Protein AF-A0AAW1F740-F1 (afdb_monomer)

Nearest PDB structures (foldseek):
  1rie-assembly1_A  TM=9.822E-01  e=1.560E-10  Bos taurus
  2a06-assembly1_R  TM=9.708E-01  e=9.444E-10  Bos taurus
  1bcc-assembly1_E-2  TM=9.483E-01  e=8.304E-10  Gallus gallus
  8pw5-assembly1_E  TM=9.394E-01  e=6.420E-10  Mus musculus
  6giq-assembly1_E  TM=9.678E-01  e=5.719E-09  Saccharomyces cerevisiae

Solvent-accessible surface area (backbone atoms only — not comparable to full-atom values): 4782 Å² total; per-residue (Å²): 90,80,44,85,48,97,92,38,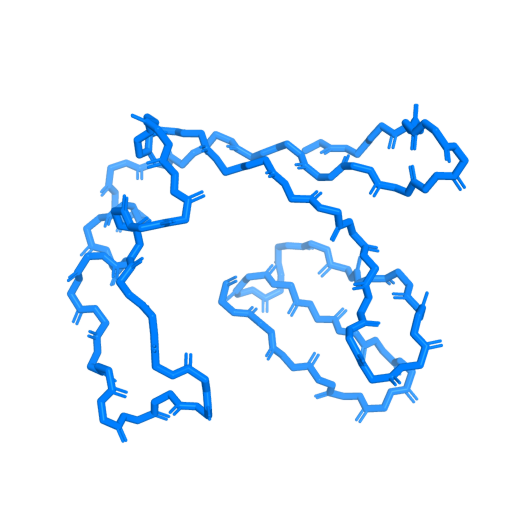49,31,35,44,43,75,47,50,74,70,52,42,55,50,55,70,65,55,64,51,90,77,42,97,75,66,70,63,53,76,83,76,34,96,46,76,53,43,51,75,46,71,38,51,41,86,86,85,55,53,67,47,45,74,80,64,79,30,30,32,29,82,91,82,69,52,75,42,108

pLDDT: mean 95.42, std 2.98, range [81.06, 98.06]

InterPro domains:
  IPR005805 Rieske iron-sulphur protein, C-terminal [PR00162] (48-59)
  IPR005805 Rieske iron-sulphur protein, C-terminal [PR00162] (67-77)
  IPR014349 Rieske iron-sulphur protein [PTHR10134] (1-75)
  IPR017941 Rieske [2Fe-2S] iron-sulphur domain [PS51296] (40-77)
  IPR036922 Rieske [2Fe-2S] iron-sulphur domain superfamily [G3DSA:2.102.10.10] (1-77)
  IPR036922 Rieske [2Fe-2S] iron-sulphur domain superfamily [SSF50022] (2-74)

Radius of gyration: 12.58 Å; Cα contacts (8 Å, |Δi|>4): 99; chains: 1; bounding box: 27×28×26 Å

Organism: Zoarces viviparus (NCBI:txid48416)

Foldseek 3Di:
DWDQDPNFIKDKAFDDPVRLVPQQPDDQVPDPDRDRVVVQDPDSRIHIDTQADPPHGAGWDQPPVGTFRPPPTDDDD

Structure (mmCIF, N/CA/C/O backbone):
data_AF-A0AAW1F74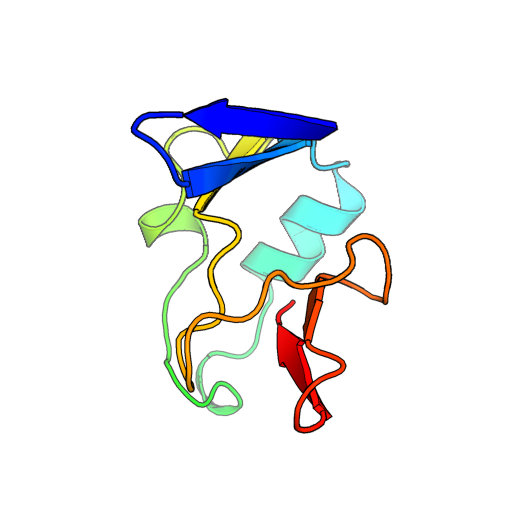0-F1
#
_entry.id   AF-A0AAW1F740-F1
#
loop_
_atom_site.group_PDB
_atom_site.id
_atom_site.type_symbol
_atom_site.label_atom_id
_atom_site.label_alt_id
_atom_site.label_comp_id
_atom_site.label_asym_id
_atom_site.label_entity_id
_atom_site.label_seq_id
_atom_site.pdbx_PDB_ins_code
_atom_site.Cartn_x
_atom_site.Cartn_y
_atom_site.Cartn_z
_atom_site.occupancy
_atom_site.B_iso_or_equiv
_atom_site.auth_seq_id
_atom_site.auth_comp_id
_atom_site.auth_asym_id
_atom_site.auth_atom_id
_atom_site.pdbx_PDB_model_num
ATOM 1 N N . MET A 1 1 ? -3.924 6.925 6.008 1.00 92.56 1 MET A N 1
ATOM 2 C CA . MET A 1 1 ? -4.822 6.798 7.181 1.00 92.56 1 MET A CA 1
ATOM 3 C C . MET A 1 1 ? -5.296 5.357 7.295 1.00 92.56 1 MET A C 1
ATOM 5 O O . MET A 1 1 ? -5.379 4.687 6.272 1.0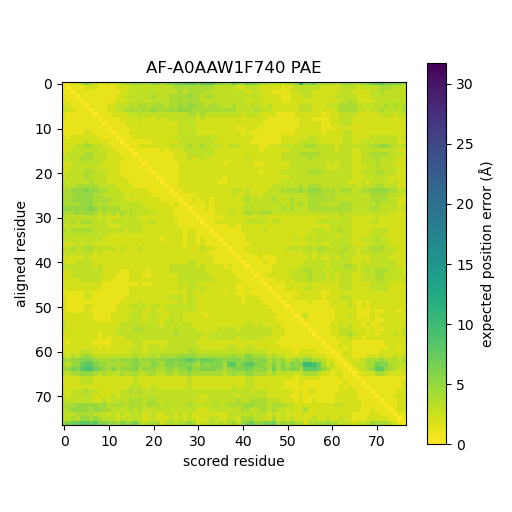0 92.56 1 MET A O 1
ATOM 9 N N . THR A 1 2 ? -5.602 4.890 8.506 1.00 95.31 2 THR A N 1
ATOM 10 C CA . THR A 1 2 ? -6.034 3.507 8.760 1.00 95.31 2 THR A CA 1
ATOM 11 C C . THR A 1 2 ? -7.415 3.490 9.401 1.00 95.31 2 THR A C 1
ATOM 13 O O . THR A 1 2 ? -7.644 4.185 10.388 1.00 95.31 2 THR A O 1
ATOM 16 N N . PHE A 1 3 ? -8.317 2.672 8.863 1.00 96.94 3 PHE A N 1
ATOM 17 C CA . PHE A 1 3 ? -9.679 2.484 9.365 1.00 96.94 3 PHE A CA 1
ATOM 18 C C . PHE A 1 3 ? -9.936 1.021 9.722 1.00 96.94 3 PHE A C 1
ATOM 20 O O . PHE A 1 3 ? -9.296 0.120 9.185 1.00 96.94 3 PHE A O 1
ATOM 27 N N . LYS A 1 4 ? -10.920 0.764 10.587 1.00 97.56 4 LYS A N 1
ATOM 28 C CA . LYS A 1 4 ? -11.468 -0.5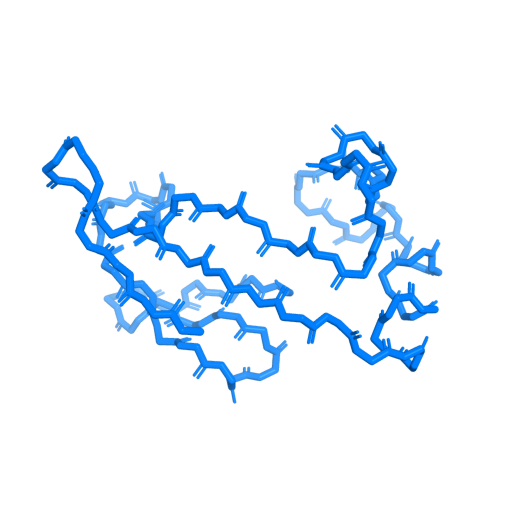84 10.780 1.00 97.56 4 LYS A CA 1
ATOM 29 C C . LYS A 1 4 ? -12.602 -0.803 9.782 1.00 97.56 4 LYS A C 1
ATOM 31 O O . LYS A 1 4 ? -13.623 -0.127 9.859 1.00 97.56 4 LYS A O 1
ATOM 36 N N . TRP A 1 5 ? -12.460 -1.781 8.894 1.00 98.06 5 TRP A N 1
ATOM 37 C CA . TRP A 1 5 ? -13.474 -2.140 7.904 1.00 98.06 5 TRP A CA 1
ATOM 38 C C . TRP A 1 5 ? -13.667 -3.654 7.871 1.00 98.06 5 TRP A C 1
ATOM 40 O O . TRP A 1 5 ? -12.714 -4.409 7.697 1.00 98.06 5 TRP A O 1
ATOM 50 N N . ARG A 1 6 ? -14.906 -4.114 8.092 1.00 97.31 6 ARG A N 1
ATOM 51 C CA . ARG A 1 6 ? -15.258 -5.551 8.117 1.00 97.31 6 ARG A CA 1
ATOM 52 C C . ARG A 1 6 ? -14.327 -6.396 9.010 1.00 97.31 6 ARG A C 1
ATOM 54 O O . ARG A 1 6 ? -13.963 -7.515 8.668 1.00 97.31 6 ARG A O 1
ATOM 61 N N . GLY A 1 7 ? -13.914 -5.834 10.150 1.00 96.81 7 GLY A N 1
ATOM 62 C CA . GLY A 1 7 ? -13.022 -6.498 11.109 1.00 96.81 7 GLY A CA 1
ATOM 63 C C . GLY A 1 7 ? -11.534 -6.510 10.733 1.00 96.81 7 GLY A C 1
ATOM 64 O O . GLY A 1 7 ? -10.746 -7.076 11.481 1.00 96.81 7 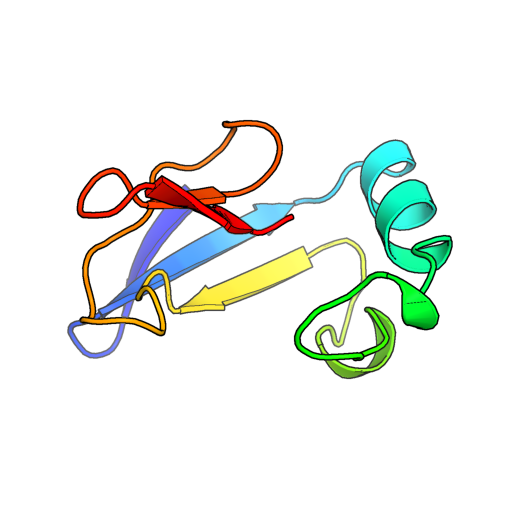GLY A O 1
ATOM 65 N N . LYS A 1 8 ? -11.136 -5.877 9.625 1.00 97.31 8 LYS A N 1
ATOM 66 C CA . LYS A 1 8 ? -9.749 -5.788 9.146 1.00 97.31 8 LYS A CA 1
ATOM 67 C C . LYS A 1 8 ? -9.295 -4.321 9.062 1.00 97.31 8 LYS A C 1
ATOM 69 O O . LYS A 1 8 ? -10.144 -3.431 8.959 1.00 97.31 8 LYS A O 1
ATOM 74 N N . PRO A 1 9 ? -7.984 -4.040 9.121 1.00 97.75 9 PRO A N 1
ATOM 75 C CA . PRO A 1 9 ? -7.464 -2.712 8.816 1.00 97.75 9 PRO A CA 1
ATOM 76 C C . PRO A 1 9 ? -7.644 -2.402 7.324 1.00 97.75 9 PRO A C 1
ATOM 78 O O . PRO A 1 9 ? -7.345 -3.228 6.465 1.00 97.75 9 PRO A O 1
ATOM 81 N N . LEU A 1 10 ? -8.122 -1.201 7.025 1.00 97.88 10 LEU A N 1
ATOM 82 C CA . LEU A 1 10 ? -8.196 -0.634 5.685 1.00 97.88 10 LEU A CA 1
ATOM 83 C C . LEU A 1 10 ? -7.252 0.561 5.630 1.00 97.88 10 LEU A C 1
ATOM 85 O O . LEU A 1 10 ? -7.437 1.532 6.370 1.00 97.88 10 LEU A O 1
ATOM 89 N N . PHE A 1 11 ? -6.243 0.484 4.775 1.00 97.00 11 PHE A N 1
ATOM 90 C CA . PHE A 1 11 ? -5.359 1.599 4.491 1.00 97.00 11 PHE A CA 1
ATOM 91 C C . PHE A 1 11 ? -5.952 2.435 3.369 1.00 97.00 11 PHE A C 1
ATOM 93 O O . PHE A 1 11 ? -6.358 1.911 2.339 1.00 97.00 11 PHE A O 1
ATOM 100 N N . VAL A 1 12 ? -6.006 3.743 3.599 1.00 96.56 12 VAL A N 1
ATOM 101 C CA . VAL A 1 12 ? -6.425 4.743 2.619 1.00 96.56 12 VAL A CA 1
ATOM 102 C C . VAL A 1 12 ? -5.307 5.765 2.515 1.00 96.56 12 VAL A C 1
ATOM 104 O O . VAL A 1 12 ? -4.990 6.445 3.503 1.00 96.56 12 VAL A O 1
ATOM 107 N N . ARG A 1 13 ? -4.694 5.860 1.338 1.00 94.81 13 ARG A N 1
ATOM 108 C CA . ARG A 1 13 ? -3.571 6.753 1.052 1.00 94.81 13 ARG A CA 1
ATOM 109 C C . ARG A 1 13 ? -3.909 7.636 -0.142 1.00 94.81 13 ARG A C 1
ATOM 111 O O . ARG A 1 13 ? -4.423 7.146 -1.142 1.00 94.81 13 ARG A O 1
ATOM 118 N N . HIS A 1 14 ? -3.637 8.931 -0.008 1.00 95.38 14 HIS A N 1
ATOM 119 C CA . HIS A 1 14 ? -3.692 9.866 -1.125 1.00 95.38 14 HIS A CA 1
ATOM 120 C C . HIS A 1 14 ? -2.290 9.966 -1.719 1.00 95.38 14 HIS A C 1
ATOM 122 O O . HIS A 1 14 ? -1.383 10.441 -1.034 1.00 95.38 14 HIS A O 1
ATOM 128 N N . HIS A 1 15 ? -2.109 9.494 -2.947 1.00 93.62 15 HIS A N 1
ATOM 129 C CA . HIS A 1 15 ? -0.830 9.582 -3.636 1.00 93.62 15 HIS A CA 1
ATOM 130 C C . HIS A 1 15 ? -0.544 11.023 -4.058 1.00 93.62 15 HIS A C 1
ATOM 132 O O . HIS A 1 15 ? -1.427 11.775 -4.480 1.00 93.62 15 HIS A O 1
ATOM 138 N N . THR A 1 16 ? 0.718 11.411 -3.942 1.00 95.31 16 THR A N 1
ATOM 139 C CA . THR A 1 16 ? 1.255 12.588 -4.629 1.00 95.31 16 THR A CA 1
ATOM 140 C C . THR A 1 16 ? 1.532 12.255 -6.096 1.00 95.31 16 THR A C 1
ATOM 142 O O . THR A 1 16 ? 1.687 11.090 -6.455 1.00 95.31 16 THR A O 1
ATOM 145 N N . GLU A 1 17 ? 1.663 13.270 -6.952 1.00 96.12 17 GLU A N 1
ATOM 146 C CA . GLU A 1 17 ? 1.990 13.063 -8.373 1.00 96.12 17 GLU A CA 1
ATOM 147 C C . GLU A 1 17 ? 3.307 12.298 -8.566 1.00 96.12 17 GLU A C 1
ATOM 149 O O . GLU A 1 17 ? 3.410 11.452 -9.449 1.00 96.12 17 GLU A O 1
ATOM 154 N N . LYS A 1 18 ? 4.294 12.544 -7.692 1.00 95.00 18 LYS A N 1
ATOM 155 C CA . LYS A 1 18 ? 5.576 11.831 -7.707 1.00 95.00 18 LYS A CA 1
ATOM 156 C C . LYS A 1 18 ? 5.411 10.342 -7.409 1.00 95.00 18 LYS A C 1
ATOM 158 O O . LYS A 1 18 ? 6.098 9.532 -8.015 1.00 95.00 18 LYS A O 1
ATOM 163 N N . GLU A 1 19 ? 4.545 9.996 -6.462 1.00 94.19 19 GLU A N 1
ATOM 164 C CA . GLU A 1 19 ? 4.297 8.599 -6.099 1.00 94.19 19 GLU A CA 1
ATOM 165 C C . GLU A 1 19 ? 3.556 7.882 -7.223 1.00 94.19 19 GLU A C 1
ATOM 167 O O . GLU A 1 19 ? 4.012 6.837 -7.652 1.00 94.19 19 GLU A O 1
ATOM 172 N N . MET A 1 20 ? 2.506 8.488 -7.788 1.00 94.94 20 MET A N 1
ATOM 173 C CA . MET A 1 20 ? 1.806 7.921 -8.951 1.00 94.94 20 MET A CA 1
ATOM 174 C C . MET A 1 20 ? 2.761 7.636 -10.116 1.00 94.94 20 MET A C 1
ATOM 176 O O . MET A 1 20 ? 2.729 6.554 -10.688 1.00 94.94 20 MET A O 1
ATOM 180 N N . ALA A 1 21 ? 3.638 8.591 -10.441 1.00 95.56 21 ALA A N 1
ATOM 181 C CA . ALA A 1 21 ? 4.609 8.415 -11.514 1.00 95.56 21 ALA A CA 1
ATOM 182 C C . ALA A 1 21 ? 5.637 7.312 -11.207 1.00 95.56 21 ALA A C 1
ATOM 184 O O . ALA A 1 21 ? 6.117 6.661 -12.130 1.00 95.56 21 ALA A O 1
ATOM 185 N N . ALA A 1 22 ? 5.983 7.101 -9.932 1.00 94.06 22 ALA A N 1
ATOM 186 C CA . ALA A 1 22 ? 6.884 6.025 -9.532 1.00 94.06 22 ALA A CA 1
ATOM 187 C C . ALA A 1 22 ? 6.221 4.649 -9.700 1.00 94.06 22 ALA A C 1
ATOM 189 O O . ALA A 1 22 ? 6.832 3.777 -10.313 1.00 94.06 22 ALA A O 1
ATOM 190 N N . GLU A 1 23 ? 4.973 4.493 -9.241 1.00 94.25 23 GLU A N 1
ATOM 191 C CA . GLU A 1 23 ? 4.213 3.240 -9.379 1.00 94.25 23 GLU A CA 1
ATOM 192 C C . GLU A 1 23 ? 3.955 2.880 -10.851 1.00 94.25 23 GLU A C 1
ATOM 194 O O . GLU A 1 23 ? 4.118 1.734 -11.263 1.00 94.25 23 GLU A O 1
ATOM 199 N N . GLU A 1 24 ? 3.611 3.864 -11.688 1.00 94.06 24 GLU A N 1
ATOM 200 C CA . GLU A 1 24 ? 3.372 3.647 -13.121 1.00 94.06 24 GLU A CA 1
ATOM 201 C C . GLU A 1 24 ? 4.649 3.235 -13.877 1.00 94.06 24 GLU A C 1
ATOM 203 O O . GLU A 1 24 ? 4.587 2.478 -14.847 1.00 94.06 24 GLU A O 1
ATOM 208 N N . CYS A 1 25 ? 5.818 3.692 -13.415 1.00 94.81 25 CYS A N 1
ATOM 209 C CA . CYS A 1 25 ? 7.116 3.364 -14.008 1.00 94.81 25 CYS A CA 1
ATOM 210 C C . CYS A 1 25 ? 7.755 2.083 -13.440 1.00 94.81 25 CYS A C 1
ATOM 212 O O . CYS A 1 25 ? 8.894 1.773 -13.806 1.00 94.81 25 CYS A O 1
ATOM 214 N N . ALA A 1 26 ? 7.079 1.357 -12.544 1.00 94.19 26 ALA A N 1
ATOM 215 C CA . ALA A 1 26 ? 7.642 0.172 -11.909 1.00 94.19 26 ALA A CA 1
ATOM 216 C C . ALA A 1 26 ? 8.004 -0.913 -12.941 1.00 94.19 26 ALA A C 1
ATOM 218 O O . ALA A 1 26 ? 7.217 -1.267 -13.826 1.00 94.19 26 ALA A O 1
ATOM 219 N N . ASN A 1 27 ? 9.211 -1.475 -12.823 1.00 96.06 27 ASN A N 1
ATOM 220 C CA . ASN A 1 27 ? 9.644 -2.573 -13.680 1.00 96.06 27 ASN A CA 1
ATOM 221 C C . ASN A 1 27 ? 8.986 -3.882 -13.226 1.00 96.06 27 ASN A C 1
ATOM 223 O O . ASN A 1 27 ? 9.474 -4.549 -12.315 1.00 96.06 27 ASN A O 1
ATOM 227 N N . LEU A 1 28 ? 7.906 -4.284 -13.902 1.00 95.44 28 LEU A N 1
ATOM 228 C CA . LEU A 1 28 ? 7.162 -5.505 -13.573 1.00 95.44 28 LEU A CA 1
ATOM 229 C C . LEU A 1 28 ? 8.022 -6.775 -13.512 1.00 95.44 28 LEU A C 1
ATOM 231 O O . LEU A 1 28 ? 7.678 -7.699 -12.780 1.00 95.44 28 LEU A O 1
ATOM 235 N N . ALA A 1 29 ? 9.126 -6.838 -14.261 1.00 97.12 29 ALA A N 1
ATOM 236 C CA . ALA A 1 29 ? 10.011 -8.001 -14.263 1.00 97.12 29 ALA A CA 1
ATOM 237 C C . ALA A 1 29 ? 10.789 -8.180 -12.945 1.00 97.12 29 ALA A C 1
ATOM 239 O O . ALA A 1 29 ? 11.302 -9.266 -12.683 1.00 97.12 29 ALA A O 1
ATOM 240 N N . GLU A 1 30 ? 10.888 -7.130 -12.127 1.00 95.94 30 GLU A N 1
ATOM 241 C CA . GLU A 1 30 ? 11.552 -7.158 -10.819 1.00 95.94 30 GLU A CA 1
ATOM 242 C C . GLU A 1 30 ? 10.579 -7.470 -9.671 1.00 95.94 30 GLU A C 1
ATOM 244 O O . GLU A 1 30 ? 11.012 -7.749 -8.550 1.00 95.94 30 GLU A O 1
ATOM 249 N N . LEU A 1 31 ? 9.268 -7.469 -9.936 1.00 95.44 31 LEU A N 1
ATOM 250 C CA . LEU A 1 31 ? 8.243 -7.715 -8.927 1.00 95.44 31 LEU A CA 1
ATOM 251 C C . LEU A 1 31 ? 8.017 -9.215 -8.712 1.00 95.44 31 LEU A C 1
A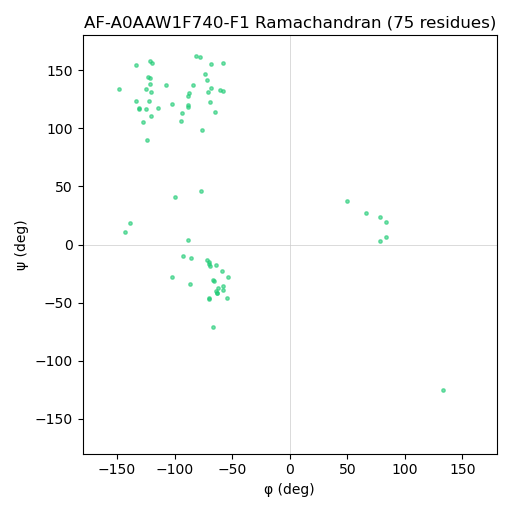TOM 253 O O . LEU A 1 31 ? 7.895 -9.996 -9.654 1.00 95.44 31 LEU A O 1
ATOM 257 N N . ARG A 1 32 ? 7.891 -9.620 -7.442 1.00 95.62 32 ARG A N 1
ATOM 258 C CA . ARG A 1 32 ? 7.524 -10.999 -7.068 1.00 95.62 32 ARG A CA 1
ATOM 259 C C . ARG A 1 32 ? 6.132 -11.381 -7.583 1.00 95.62 32 ARG A C 1
ATOM 261 O O . ARG A 1 32 ? 5.925 -12.533 -7.952 1.00 95.62 32 ARG A O 1
ATOM 268 N N . ASP A 1 33 ? 5.205 -10.427 -7.563 1.00 95.94 33 ASP A N 1
ATOM 269 C CA . ASP A 1 33 ? 3.839 -10.554 -8.073 1.00 95.94 33 ASP A CA 1
ATOM 270 C C . ASP A 1 33 ? 3.602 -9.447 -9.117 1.00 95.94 33 ASP A C 1
ATOM 272 O O . ASP A 1 33 ? 3.252 -8.325 -8.746 1.00 95.94 33 ASP A O 1
ATOM 276 N N . PRO A 1 34 ? 3.897 -9.702 -10.408 1.00 96.94 34 PRO A N 1
ATOM 277 C CA . PRO A 1 34 ? 3.809 -8.682 -11.445 1.00 96.94 34 PRO A CA 1
ATOM 278 C C . PRO A 1 34 ? 2.369 -8.211 -11.662 1.00 96.94 34 PRO A C 1
ATOM 280 O O . PRO A 1 34 ? 1.524 -8.956 -12.162 1.00 96.94 34 PRO A O 1
ATOM 283 N N . GLN A 1 35 ? 2.100 -6.949 -11.337 1.00 96.06 35 GLN A N 1
ATOM 284 C CA . GLN A 1 35 ? 0.803 -6.321 -11.553 1.00 96.06 35 GLN A CA 1
ATOM 285 C C . GLN A 1 35 ? 0.981 -4.827 -11.833 1.00 96.06 35 GLN A C 1
ATOM 287 O O . GLN A 1 35 ? 1.718 -4.156 -11.116 1.00 96.06 35 GLN A O 1
ATOM 292 N N . HIS A 1 36 ? 0.302 -4.291 -12.851 1.00 95.94 36 HIS A N 1
ATOM 293 C CA . HIS A 1 36 ? 0.317 -2.849 -13.100 1.00 95.94 36 HIS A CA 1
ATOM 294 C C . HIS A 1 36 ? -0.530 -2.098 -12.060 1.00 95.94 36 HIS A C 1
ATOM 296 O O . HIS A 1 36 ? -1.584 -2.585 -11.645 1.00 95.94 36 HIS A O 1
ATOM 302 N N . ASP A 1 37 ? -0.127 -0.874 -11.700 1.00 95.50 37 ASP A N 1
ATOM 303 C CA . ASP A 1 37 ? -0.886 -0.030 -10.761 1.00 95.50 37 ASP A CA 1
ATOM 304 C C . ASP A 1 37 ? -2.320 0.239 -11.253 1.00 95.50 37 ASP A C 1
ATOM 306 O O . ASP A 1 37 ? -3.277 0.117 -10.489 1.00 95.50 37 ASP A O 1
ATOM 310 N N . GLN A 1 38 ? -2.501 0.463 -12.561 1.00 95.25 38 GLN A N 1
ATOM 311 C CA . GLN A 1 38 ? -3.820 0.670 -13.180 1.00 95.25 38 GLN A CA 1
ATOM 312 C C . GLN A 1 38 ? -4.795 -0.507 -12.993 1.00 95.25 38 GLN A C 1
ATOM 314 O O . GLN A 1 38 ? -6.007 -0.313 -13.054 1.00 95.25 38 GLN A O 1
ATOM 319 N N . ASP A 1 39 ? -4.286 -1.719 -12.746 1.00 96.31 39 ASP A N 1
ATOM 320 C CA . ASP A 1 39 ? -5.115 -2.902 -12.484 1.00 96.31 39 ASP A CA 1
ATOM 321 C C . ASP A 1 39 ? -5.504 -3.011 -10.997 1.00 96.31 39 ASP A C 1
ATOM 323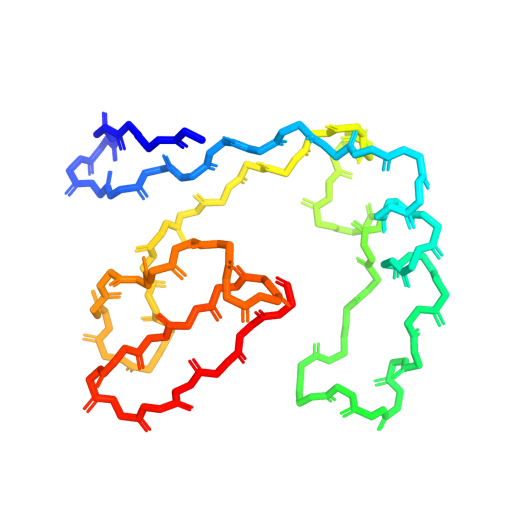 O O . ASP A 1 39 ? -6.356 -3.821 -10.622 1.00 96.31 39 ASP A O 1
ATOM 327 N N . ARG A 1 40 ? -4.871 -2.211 -10.130 1.00 95.94 40 ARG A N 1
ATOM 328 C CA . ARG A 1 40 ? -5.058 -2.194 -8.671 1.00 95.94 40 ARG A CA 1
ATOM 329 C C . ARG A 1 40 ? -5.930 -1.031 -8.213 1.00 95.94 40 ARG A C 1
ATOM 331 O O . ARG A 1 40 ? -6.602 -1.143 -7.184 1.00 95.94 40 ARG A O 1
ATOM 338 N N . VAL A 1 41 ? -5.936 0.071 -8.962 1.00 96.62 41 VAL A N 1
ATOM 339 C CA . VAL A 1 41 ? -6.629 1.313 -8.600 1.00 96.62 41 VAL A CA 1
ATOM 340 C C . VAL A 1 41 ? -7.634 1.742 -9.666 1.00 96.62 41 VAL A C 1
ATOM 342 O O . VAL A 1 41 ? -7.403 1.626 -10.860 1.00 96.62 41 VAL A O 1
ATOM 345 N N . ILE A 1 42 ? -8.763 2.306 -9.229 1.00 96.88 42 ILE A N 1
ATOM 346 C CA . ILE A 1 42 ? -9.742 2.944 -10.133 1.00 96.88 42 ILE A CA 1
ATOM 347 C C . ILE A 1 42 ? -9.363 4.411 -10.387 1.00 96.88 42 ILE A C 1
ATOM 349 O O . ILE A 1 42 ? -9.605 4.957 -11.459 1.00 96.88 42 ILE A O 1
ATOM 353 N N . ASN A 1 43 ? -8.789 5.0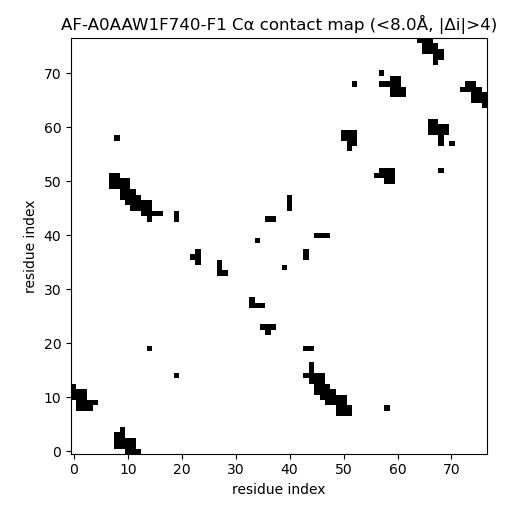70 -9.377 1.00 96.38 43 ASN A N 1
ATOM 354 C CA . ASN A 1 43 ? -8.288 6.436 -9.456 1.00 96.38 43 ASN A CA 1
ATOM 355 C C . ASN A 1 43 ? -6.867 6.457 -8.873 1.00 96.38 43 ASN A C 1
ATOM 357 O O . ASN A 1 43 ? -6.739 6.227 -7.670 1.00 96.38 43 ASN A O 1
ATOM 361 N N . PRO A 1 44 ? -5.827 6.781 -9.664 1.00 95.69 44 PRO A N 1
ATOM 362 C CA . PRO A 1 44 ? -4.427 6.667 -9.240 1.00 95.69 44 PRO A CA 1
ATOM 363 C C . PRO A 1 44 ? -4.050 7.595 -8.079 1.00 95.69 44 PRO A C 1
ATOM 365 O O . PRO A 1 44 ? -3.077 7.353 -7.372 1.00 95.69 44 PRO A O 1
ATOM 368 N N . ARG A 1 45 ? -4.849 8.634 -7.802 1.00 96.94 45 ARG A N 1
ATOM 369 C CA . ARG A 1 45 ? -4.644 9.491 -6.622 1.00 96.94 45 ARG A CA 1
ATOM 370 C C . ARG A 1 45 ? -4.961 8.785 -5.306 1.00 96.94 45 ARG A C 1
ATOM 372 O O . ARG A 1 45 ? -4.607 9.305 -4.251 1.00 96.94 45 ARG A O 1
ATOM 379 N N . TRP A 1 46 ? -5.652 7.648 -5.338 1.00 97.12 46 TRP A N 1
ATOM 380 C CA . TRP A 1 46 ? -6.111 6.948 -4.146 1.00 97.12 46 TRP A CA 1
ATOM 381 C C . TRP A 1 46 ? -5.751 5.468 -4.187 1.00 97.12 46 TRP A C 1
ATOM 383 O O . TRP A 1 46 ? -6.304 4.707 -4.976 1.00 97.12 46 TRP A O 1
ATOM 393 N N . VAL A 1 47 ? -4.931 5.044 -3.226 1.00 95.81 47 VAL A N 1
ATOM 394 C CA . VAL A 1 47 ? -4.711 3.627 -2.933 1.00 95.81 47 VAL A CA 1
ATOM 395 C C . VAL A 1 47 ? -5.509 3.245 -1.698 1.00 95.81 47 VAL A C 1
ATOM 397 O O . VAL A 1 47 ? -5.363 3.831 -0.618 1.00 95.81 47 VAL A O 1
ATOM 400 N N . ILE A 1 48 ? -6.397 2.268 -1.880 1.00 97.06 48 ILE A N 1
ATOM 401 C CA . ILE A 1 48 ? -7.286 1.755 -0.841 1.00 97.06 48 ILE A CA 1
ATOM 402 C C . ILE A 1 48 ? -7.123 0.242 -0.780 1.00 97.06 48 ILE A C 1
ATOM 404 O O . ILE A 1 48 ? -7.621 -0.478 -1.641 1.00 97.06 48 ILE A O 1
ATOM 408 N N . VAL A 1 49 ? -6.431 -0.242 0.249 1.00 96.56 49 VAL A N 1
ATOM 409 C CA . VAL A 1 49 ? -6.048 -1.655 0.369 1.00 96.56 49 VAL A CA 1
ATOM 410 C C . VAL A 1 49 ? -6.341 -2.202 1.758 1.00 96.56 49 VAL A C 1
ATOM 412 O O . VAL A 1 49 ? -6.375 -1.476 2.754 1.00 96.56 49 VAL A O 1
ATOM 415 N N . LEU A 1 50 ? -6.546 -3.515 1.844 1.00 97.88 50 LEU A N 1
ATOM 416 C CA . LEU A 1 50 ? -6.577 -4.204 3.130 1.00 97.88 50 LEU A CA 1
ATOM 417 C C . LEU A 1 50 ? -5.166 -4.213 3.723 1.00 97.88 50 LEU A C 1
ATOM 419 O O . LEU A 1 50 ? -4.244 -4.754 3.124 1.00 97.88 50 LEU A O 1
ATOM 423 N N . GLY A 1 51 ? -5.008 -3.665 4.926 1.00 97.12 51 GLY A N 1
ATOM 424 C CA . GLY A 1 51 ? -3.738 -3.620 5.656 1.00 97.12 51 GLY A CA 1
ATOM 425 C C . GLY A 1 51 ? -3.372 -4.954 6.305 1.00 97.12 51 GLY A C 1
ATOM 426 O O . GLY A 1 51 ? -3.062 -4.998 7.492 1.00 97.12 51 GLY A O 1
ATOM 427 N N . VAL A 1 52 ? -3.497 -6.051 5.564 1.00 97.81 52 VAL A N 1
ATOM 428 C CA . VAL A 1 52 ? -3.286 -7.418 6.042 1.00 97.81 52 VAL A CA 1
ATOM 429 C C . VAL A 1 52 ? -2.181 -8.032 5.199 1.00 97.81 52 VAL A C 1
ATOM 431 O O . VAL A 1 52 ? -2.386 -8.297 4.019 1.00 97.81 52 VAL A O 1
ATOM 434 N N . CYS A 1 53 ? -1.016 -8.256 5.804 1.00 97.44 53 CYS A N 1
ATOM 435 C CA . CYS A 1 53 ? 0.116 -8.873 5.125 1.00 97.44 53 CYS A CA 1
ATOM 436 C C . CYS A 1 53 ? -0.269 -10.262 4.592 1.00 97.44 53 CYS A C 1
ATOM 438 O O . CYS A 1 53 ? -0.825 -11.085 5.324 1.00 97.44 53 CYS A O 1
ATOM 440 N N . THR A 1 54 ? 0.060 -10.527 3.329 1.00 97.31 54 THR A N 1
ATOM 441 C CA . THR A 1 54 ? -0.277 -11.772 2.622 1.00 97.31 54 THR A CA 1
ATOM 442 C C . THR A 1 54 ? 0.491 -12.991 3.126 1.00 97.31 54 THR A C 1
ATOM 444 O O . THR A 1 54 ? 0.054 -14.109 2.880 1.00 97.31 54 THR A O 1
ATOM 447 N N . HIS A 1 55 ? 1.587 -12.802 3.870 1.00 97.00 55 HIS A N 1
ATOM 448 C CA . HIS A 1 55 ? 2.328 -13.904 4.482 1.00 97.00 55 HIS A CA 1
ATOM 449 C C . HIS A 1 55 ? 1.500 -14.598 5.577 1.00 97.00 55 HIS A C 1
ATOM 451 O O . HIS A 1 55 ? 1.054 -15.726 5.396 1.00 97.00 55 HIS A O 1
ATOM 457 N N . LEU A 1 56 ? 1.293 -13.931 6.721 1.00 97.75 56 LEU A N 1
ATOM 458 C CA . LEU A 1 56 ? 0.610 -14.506 7.896 1.00 97.75 56 LEU A CA 1
ATOM 459 C C . LEU A 1 56 ? -0.358 -13.525 8.585 1.00 97.75 56 LEU A C 1
ATOM 461 O O . LEU A 1 56 ? -0.736 -13.716 9.737 1.00 97.75 56 LEU A O 1
ATOM 465 N N . GLY A 1 57 ? -0.777 -12.459 7.899 1.00 97.19 57 GLY A N 1
ATOM 466 C CA . GLY A 1 57 ? -1.894 -11.622 8.344 1.00 97.19 57 GLY A CA 1
ATOM 467 C C . GLY A 1 57 ? -1.578 -10.537 9.376 1.00 97.19 57 GLY A C 1
ATOM 468 O O . GLY A 1 57 ? -2.504 -9.872 9.844 1.00 97.19 57 GLY A O 1
ATOM 469 N N . CYS A 1 58 ? -0.304 -10.316 9.715 1.00 97.69 58 CYS A N 1
ATOM 470 C CA . CYS A 1 58 ? 0.107 -9.146 10.495 1.00 97.69 58 CYS A CA 1
ATOM 471 C C . CYS A 1 58 ? -0.291 -7.833 9.800 1.00 97.69 58 CYS A C 1
ATOM 473 O O . CYS A 1 58 ? -0.436 -7.782 8.578 1.00 97.69 58 CYS A O 1
ATOM 475 N N . VAL A 1 59 ? -0.424 -6.759 10.581 1.00 97.31 59 VAL A N 1
ATOM 476 C CA . VAL A 1 59 ? -0.713 -5.417 10.060 1.00 97.31 59 VAL A CA 1
ATOM 477 C C . VAL A 1 59 ? 0.601 -4.701 9.728 1.00 97.31 59 VAL A C 1
ATOM 479 O O . VAL A 1 59 ? 1.410 -4.513 10.640 1.00 97.31 59 VAL A O 1
ATOM 482 N N . PRO A 1 60 ? 0.841 -4.297 8.467 1.00 97.56 60 PRO A N 1
ATOM 483 C CA . PRO A 1 60 ? 2.039 -3.547 8.102 1.00 97.56 60 PRO A CA 1
ATOM 484 C C . PRO A 1 60 ? 2.067 -2.126 8.683 1.00 97.56 60 PRO A C 1
ATOM 486 O O . PRO A 1 60 ? 1.032 -1.511 8.945 1.00 97.56 60 PRO A O 1
ATOM 489 N N . ILE A 1 61 ? 3.270 -1.584 8.838 1.00 95.69 61 ILE A N 1
ATOM 490 C CA . ILE A 1 61 ? 3.551 -0.195 9.197 1.00 95.69 61 ILE A CA 1
ATOM 491 C C . ILE A 1 61 ? 3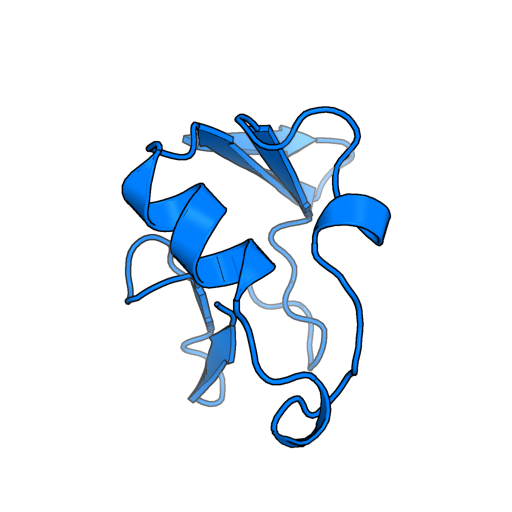.613 0.626 7.905 1.00 95.69 61 ILE A C 1
ATOM 493 O O . ILE A 1 61 ? 4.336 0.267 6.981 1.00 95.69 61 ILE A O 1
ATOM 497 N N . ALA A 1 62 ? 2.859 1.721 7.835 1.00 91.12 62 ALA A N 1
ATOM 498 C CA . ALA A 1 62 ? 2.858 2.625 6.682 1.00 91.12 62 ALA A CA 1
ATOM 499 C C . ALA A 1 62 ? 4.043 3.612 6.706 1.00 91.12 62 ALA A C 1
ATOM 501 O O . ALA A 1 62 ? 4.598 3.891 7.769 1.00 91.12 62 ALA A O 1
ATOM 502 N N . ASN A 1 63 ? 4.345 4.216 5.550 1.00 83.56 63 ASN A N 1
ATOM 503 C CA . ASN A 1 63 ? 5.379 5.245 5.344 1.00 83.56 63 ASN A CA 1
ATOM 504 C C . ASN A 1 63 ? 6.823 4.754 5.548 1.00 83.56 63 ASN A C 1
ATOM 506 O O . ASN A 1 63 ? 7.711 5.543 5.865 1.00 83.56 63 ASN A O 1
ATOM 510 N N . ALA A 1 64 ? 7.070 3.463 5.336 1.00 85.50 64 ALA A N 1
ATOM 511 C CA . ALA A 1 64 ? 8.401 2.858 5.389 1.00 85.50 64 ALA A CA 1
ATOM 512 C C . ALA A 1 64 ? 8.986 2.665 3.974 1.00 85.50 64 ALA A C 1
ATOM 514 O O . ALA A 1 64 ? 9.550 1.619 3.678 1.00 85.50 64 ALA A O 1
ATOM 515 N N . GLY A 1 65 ? 8.794 3.656 3.091 1.00 81.06 65 GLY A N 1
ATOM 516 C CA . GLY A 1 65 ? 9.019 3.501 1.644 1.00 81.06 65 GLY A CA 1
ATOM 517 C C . GLY A 1 65 ? 7.887 2.761 0.921 1.00 81.06 65 GLY A C 1
ATOM 518 O O . GLY A 1 65 ? 8.138 2.159 -0.108 1.00 81.06 65 GLY A O 1
ATOM 519 N N . GLY A 1 66 ? 6.687 2.794 1.509 1.00 90.88 66 GLY A N 1
ATOM 520 C CA . GLY A 1 66 ? 5.537 1.959 1.172 1.00 90.88 66 GLY A CA 1
ATOM 521 C C . GLY A 1 66 ? 4.937 1.407 2.464 1.00 90.88 66 GLY A C 1
ATOM 522 O O . GLY A 1 66 ? 4.683 2.167 3.418 1.00 90.88 66 GLY A O 1
ATOM 523 N N . TYR A 1 67 ? 4.812 0.086 2.550 1.00 95.62 67 TYR A N 1
ATOM 524 C CA . TYR A 1 67 ? 4.427 -0.646 3.754 1.00 95.62 67 TYR A CA 1
ATOM 525 C C . TYR A 1 67 ? 5.490 -1.661 4.188 1.00 95.62 67 TYR A C 1
ATOM 527 O O . TYR A 1 67 ? 6.035 -2.409 3.389 1.00 95.62 67 TYR A O 1
ATOM 535 N N . TYR A 1 68 ? 5.742 -1.745 5.494 1.00 97.56 68 TYR A N 1
ATOM 536 C CA . TYR A 1 68 ? 6.682 -2.706 6.074 1.00 97.56 68 TYR A CA 1
ATOM 537 C C . TYR A 1 68 ? 5.999 -3.593 7.113 1.00 97.56 68 TYR A C 1
ATOM 539 O O . TYR A 1 68 ? 5.443 -3.101 8.095 1.00 97.56 68 TYR A O 1
ATOM 547 N N . CYS A 1 69 ? 6.049 -4.912 6.938 1.00 97.69 69 CYS A N 1
ATOM 548 C CA . CYS A 1 69 ? 5.509 -5.868 7.897 1.00 97.69 69 CYS A CA 1
ATOM 549 C C . CYS A 1 69 ? 6.604 -6.356 8.870 1.00 97.69 69 CYS A C 1
ATOM 551 O O . CYS A 1 69 ? 7.411 -7.221 8.510 1.00 97.69 69 CYS A O 1
ATOM 553 N N . PRO A 1 70 ? 6.596 -5.912 10.144 1.00 96.88 70 PRO A N 1
ATOM 554 C CA . PRO A 1 70 ? 7.691 -6.166 11.084 1.00 96.88 70 PRO A CA 1
ATOM 555 C C . PRO A 1 70 ? 7.776 -7.615 11.574 1.00 96.88 70 PRO A C 1
ATOM 557 O O . PRO A 1 70 ? 8.777 -7.992 12.170 1.00 96.88 70 PRO A O 1
ATOM 560 N N . CYS A 1 71 ? 6.743 -8.431 11.343 1.00 97.50 71 CYS A N 1
ATOM 561 C CA . CYS A 1 71 ? 6.710 -9.812 11.824 1.00 97.50 71 CYS A CA 1
ATOM 562 C C . CYS A 1 71 ? 7.821 -10.674 11.203 1.00 97.50 71 CYS A C 1
ATOM 564 O O . CYS A 1 71 ? 8.444 -11.459 11.906 1.00 97.50 71 CYS A O 1
ATOM 566 N N . HIS A 1 72 ? 8.064 -10.519 9.895 1.00 97.00 72 HIS A N 1
ATOM 567 C CA . HIS A 1 72 ? 9.047 -11.323 9.152 1.00 97.00 72 HIS A CA 1
ATOM 568 C C . HIS A 1 72 ? 9.807 -10.519 8.079 1.00 97.00 72 HIS A C 1
ATOM 570 O O . HIS A 1 72 ? 10.491 -11.110 7.253 1.00 97.00 72 HIS A O 1
ATOM 576 N N . GLY A 1 73 ? 9.687 -9.186 8.076 1.00 94.69 73 GLY A N 1
ATOM 577 C CA . GLY A 1 73 ? 10.496 -8.310 7.224 1.00 94.69 73 GLY A CA 1
ATOM 578 C C . GLY A 1 73 ? 10.006 -8.121 5.783 1.00 94.69 73 GLY A C 1
ATOM 579 O O . GLY A 1 73 ? 10.796 -7.716 4.932 1.00 94.69 73 GLY A O 1
ATOM 580 N N . GLU A 1 74 ? 8.732 -8.401 5.489 1.00 93.12 74 GLU A N 1
ATOM 581 C CA . GLU A 1 74 ? 8.169 -8.171 4.148 1.00 93.12 74 GLU A CA 1
ATOM 582 C C . GLU A 1 74 ? 8.019 -6.664 3.893 1.00 93.12 74 GLU A C 1
ATOM 584 O O . GLU A 1 74 ? 7.464 -5.944 4.730 1.00 93.12 74 GLU A O 1
ATOM 589 N N . HIS A 1 75 ? 8.501 -6.209 2.739 1.00 95.50 75 HIS A N 1
ATOM 590 C CA . HIS A 1 75 ? 8.309 -4.850 2.239 1.00 95.50 75 HIS A CA 1
ATOM 591 C C . HIS A 1 75 ? 7.314 -4.883 1.079 1.00 95.50 75 HIS A C 1
ATOM 593 O O . HIS A 1 75 ? 7.393 -5.757 0.217 1.00 95.50 75 HIS A O 1
ATOM 599 N N . ASN A 1 76 ? 6.397 -3.927 1.072 1.00 92.62 76 ASN A N 1
ATOM 600 C CA . ASN A 1 76 ? 5.526 -3.605 -0.044 1.00 92.62 76 ASN A CA 1
ATOM 601 C C . ASN A 1 76 ? 5.784 -2.146 -0.413 1.00 92.62 76 ASN A C 1
ATOM 603 O O . ASN A 1 76 ? 6.030 -1.323 0.472 1.00 92.62 76 ASN A O 1
ATOM 607 N N . ASP A 1 77 ? 5.745 -1.872 -1.702 1.00 89.25 77 ASP A N 1
ATOM 608 C CA . ASP A 1 77 ? 5.726 -0.534 -2.280 1.00 89.25 77 ASP A CA 1
ATOM 609 C C . ASP A 1 77 ? 4.466 0.262 -1.867 1.00 89.25 77 ASP A C 1
ATOM 611 O O . ASP A 1 77 ? 3.425 -0.350 -1.507 1.00 89.25 77 ASP A O 1
#

Secondary structure (DSSP, 8-state):
-EEEETTEEEEEEE--HHHHHHHHT--GGG-SS---GGGT-SSTTEEEEE---TTT-PPPEESSSSEEETTTTEEE-

Sequence (77 aa):
MTFKWRGKPLFVRHHTEKEMAAEECANLAELRDPQHDQDRVINPRWVIVLGVCTHLGCVPIANAGGYYCPCHGEHND

Mean predicted aligned error: 2.45 Å